Protein AF-A0AA39ZY35-F1 (afdb_monomer_lite)

Radius of gyration: 12.06 Å; chains: 1; bounding box: 30×21×29 Å

Foldseek 3Di:
DQVQLCVPVRNQWGWDQPDFQALQRIFIAGPPDGDTHGRQVQVVLCVPPNPQWGKDQCHRGNPRIDIDHD

Organism: NCBI:txid260670

Sequence (70 aa):
MNQQCAWQYGAIYWAENIIPWDAYSWKCTTYPIAIYFSVDVGAYCRRRYGSNAYADPQGGGAYDWGCYFP

Secondary structure (DSSP, 8-state):
-HHHHHHHH-TT-EEEESSTT-TT-EEEE-SSS---EE--HHHHHHHHH-TT-EEEE-SSSTT-EEEE--

Structure (mmCIF, N/CA/C/O backbone):
data_AF-A0AA39ZY35-F1
#
_entry.id   AF-A0AA39ZY35-F1
#
loop_
_atom_site.group_PDB
_atom_site.id
_atom_site.type_symbol
_atom_site.label_atom_id
_atom_site.label_alt_id
_atom_site.label_comp_id
_atom_site.label_asym_id
_atom_site.label_entity_id
_atom_site.label_seq_id
_atom_site.pdbx_PDB_ins_code
_atom_site.Cartn_x
_atom_site.Cartn_y
_atom_site.Cartn_z
_atom_site.occupancy
_atom_site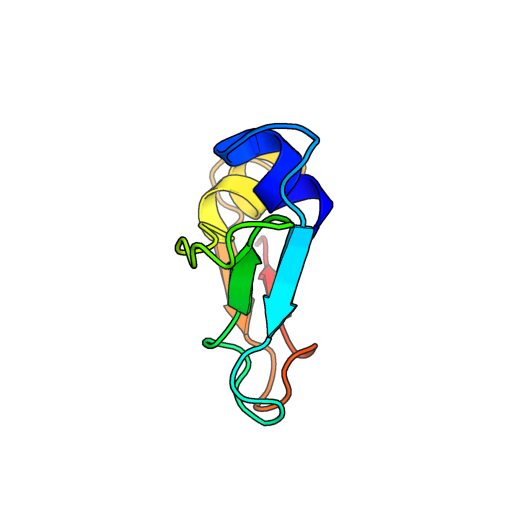.B_iso_or_equiv
_atom_site.auth_seq_id
_atom_site.auth_comp_id
_atom_site.auth_asym_id
_atom_site.auth_atom_id
_atom_site.pdbx_PDB_model_num
ATOM 1 N N . MET A 1 1 ? -3.397 2.483 -0.428 1.00 76.81 1 MET A N 1
ATOM 2 C CA . MET A 1 1 ? -2.134 1.725 -0.569 1.00 76.81 1 MET A CA 1
ATOM 3 C C . MET A 1 1 ? -0.929 2.594 -0.915 1.00 76.81 1 MET A C 1
ATOM 5 O O . MET A 1 1 ? -0.004 2.588 -0.118 1.00 76.81 1 MET A O 1
ATOM 9 N N . ASN A 1 2 ? -0.943 3.416 -1.975 1.00 81.31 2 ASN A N 1
ATOM 10 C CA . ASN A 1 2 ? 0.176 4.340 -2.282 1.00 81.31 2 ASN A CA 1
ATOM 11 C C . ASN A 1 2 ? 0.607 5.192 -1.086 1.00 81.31 2 ASN A C 1
ATOM 13 O O . ASN A 1 2 ? 1.786 5.271 -0.768 1.00 81.31 2 ASN A O 1
ATOM 17 N N . GLN A 1 3 ? -0.368 5.754 -0.367 1.00 80.88 3 GLN A N 1
ATOM 18 C CA . GLN A 1 3 ? -0.101 6.502 0.856 1.00 80.88 3 GLN A CA 1
ATOM 19 C C . GLN A 1 3 ? 0.674 5.660 1.885 1.00 80.88 3 GLN A C 1
ATOM 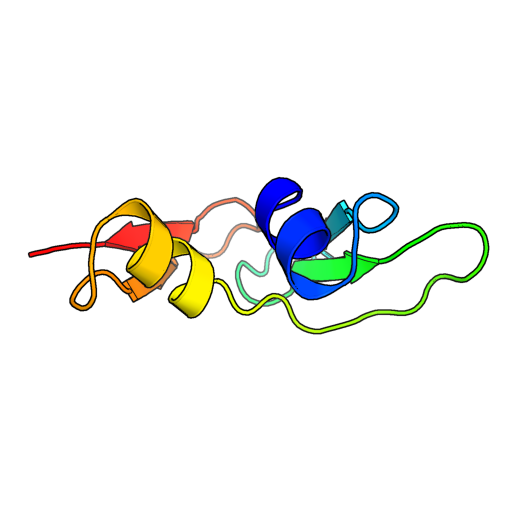21 O O . GLN A 1 3 ? 1.607 6.167 2.487 1.00 80.88 3 GLN A O 1
ATOM 26 N N . GLN A 1 4 ? 0.343 4.377 2.059 1.00 81.81 4 GLN A N 1
ATOM 27 C CA . GLN A 1 4 ? 1.043 3.504 3.003 1.00 81.81 4 GLN A CA 1
ATOM 28 C C . GLN A 1 4 ? 2.486 3.224 2.581 1.00 81.81 4 GLN A C 1
ATOM 30 O O . GLN A 1 4 ? 3.374 3.280 3.424 1.00 81.81 4 GLN A O 1
ATOM 35 N N . CYS A 1 5 ? 2.733 2.993 1.291 1.00 87.44 5 CYS A N 1
ATOM 36 C CA . CYS A 1 5 ? 4.092 2.848 0.772 1.00 87.44 5 CYS A CA 1
ATOM 37 C C . CYS A 1 5 ? 4.925 4.110 0.997 1.00 87.44 5 CYS A C 1
ATOM 39 O O . CYS A 1 5 ? 6.050 4.021 1.487 1.00 87.44 5 CYS A O 1
ATOM 41 N N . ALA A 1 6 ? 4.326 5.279 0.760 1.00 88.19 6 ALA A N 1
ATOM 42 C CA . ALA A 1 6 ? 4.957 6.557 1.046 1.00 88.19 6 ALA A CA 1
ATOM 43 C C . ALA A 1 6 ? 5.306 6.728 2.535 1.00 88.19 6 ALA A C 1
ATOM 45 O O . ALA A 1 6 ? 6.360 7.267 2.866 1.00 88.19 6 ALA A O 1
ATOM 46 N N . TRP A 1 7 ? 4.453 6.239 3.440 1.00 85.38 7 TRP A N 1
ATOM 47 C CA . TRP A 1 7 ? 4.710 6.261 4.883 1.00 85.38 7 TRP A CA 1
ATOM 48 C C . TRP A 1 7 ? 5.771 5.257 5.337 1.00 85.38 7 TRP A C 1
ATOM 50 O O . TRP A 1 7 ? 6.519 5.563 6.261 1.00 85.38 7 TRP A O 1
ATOM 60 N N . GLN A 1 8 ? 5.801 4.060 4.750 1.00 84.94 8 GLN A N 1
ATOM 61 C CA . GLN A 1 8 ? 6.684 2.968 5.174 1.00 84.94 8 GLN A CA 1
ATOM 62 C C . GLN A 1 8 ? 8.102 3.116 4.637 1.00 84.94 8 GLN A C 1
ATOM 64 O O . GLN A 1 8 ? 9.063 2.915 5.375 1.00 84.94 8 GLN A O 1
ATOM 69 N N . TYR A 1 9 ? 8.221 3.462 3.359 1.00 87.94 9 TYR A N 1
ATOM 70 C CA . TYR A 1 9 ? 9.489 3.434 2.635 1.00 87.94 9 TYR A CA 1
ATOM 71 C C . TYR A 1 9 ? 9.909 4.820 2.123 1.00 87.94 9 TYR A C 1
ATOM 73 O O . TYR A 1 9 ? 11.063 5.014 1.747 1.00 87.94 9 TYR A O 1
ATOM 81 N N . GLY A 1 10 ? 9.006 5.807 2.157 1.00 88.56 10 GLY A N 1
ATOM 82 C CA . GLY A 1 10 ? 9.263 7.192 1.755 1.00 88.56 10 GLY A CA 1
ATOM 83 C C . GLY A 1 10 ? 8.487 7.609 0.507 1.00 88.56 10 GLY A C 1
ATOM 84 O O . GLY A 1 10 ? 8.010 6.777 -0.255 1.00 88.56 10 GLY A O 1
ATOM 85 N N . ALA A 1 11 ? 8.378 8.920 0.273 1.00 87.75 11 ALA A N 1
ATOM 86 C CA . ALA A 1 11 ? 7.466 9.513 -0.716 1.00 87.75 11 ALA A CA 1
ATOM 87 C C . ALA A 1 11 ? 7.651 9.047 -2.173 1.00 87.75 11 ALA A C 1
ATOM 89 O O . ALA A 1 11 ? 6.734 9.199 -2.975 1.00 87.75 11 ALA A O 1
ATOM 90 N N . ILE A 1 12 ? 8.814 8.487 -2.516 1.00 89.62 12 ILE A N 1
ATOM 91 C CA . ILE A 1 12 ? 9.089 7.945 -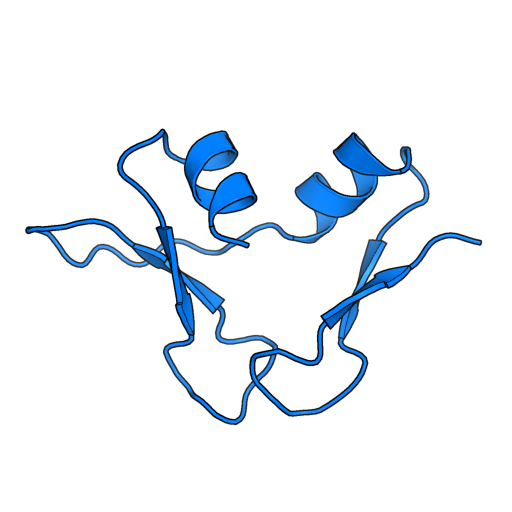3.854 1.00 89.62 12 ILE A CA 1
ATOM 92 C C . ILE A 1 12 ? 8.452 6.572 -4.089 1.00 89.62 12 ILE A C 1
ATOM 94 O O . ILE A 1 12 ? 8.405 6.117 -5.226 1.00 89.62 12 ILE A O 1
ATOM 98 N N . TYR A 1 13 ? 7.986 5.905 -3.031 1.00 90.94 13 TYR A N 1
ATOM 99 C CA . TYR A 1 13 ? 7.377 4.588 -3.125 1.00 90.94 13 TYR A CA 1
ATOM 100 C C . TYR A 1 13 ? 5.871 4.690 -3.356 1.00 90.94 13 TYR A C 1
ATOM 102 O O . TYR A 1 13 ? 5.155 5.375 -2.621 1.00 90.94 13 TYR A O 1
ATOM 110 N N . TRP A 1 14 ? 5.368 3.933 -4.326 1.00 88.88 14 TRP A N 1
ATOM 111 C CA . TRP A 1 14 ? 3.936 3.723 -4.549 1.00 88.88 14 TRP A CA 1
ATOM 112 C C . TRP A 1 14 ? 3.600 2.240 -4.449 1.00 88.88 14 TRP A C 1
ATOM 114 O O . TRP A 1 14 ? 4.483 1.390 -4.384 1.00 88.88 14 TRP A O 1
ATOM 124 N N . ALA A 1 15 ? 2.311 1.930 -4.388 1.00 86.62 15 ALA A N 1
ATOM 125 C CA . ALA A 1 15 ? 1.841 0.563 -4.346 1.00 86.62 15 ALA A CA 1
ATOM 126 C C . ALA A 1 15 ? 1.513 0.074 -5.756 1.00 86.62 15 ALA A C 1
ATOM 128 O O . ALA A 1 15 ? 0.830 0.756 -6.521 1.00 86.62 15 ALA A O 1
ATOM 129 N N . GLU A 1 16 ? 1.959 -1.130 -6.064 1.00 87.25 16 GLU A N 1
ATOM 130 C CA . GLU A 1 16 ? 1.663 -1.853 -7.289 1.00 87.25 16 GLU A CA 1
ATOM 131 C C . GLU A 1 16 ? 1.119 -3.227 -6.914 1.00 87.25 16 GLU A C 1
ATOM 133 O O . GLU A 1 16 ? 1.603 -3.873 -5.982 1.00 87.25 16 GLU A O 1
ATOM 138 N N . ASN A 1 17 ? 0.085 -3.666 -7.621 1.00 84.69 17 ASN A N 1
ATOM 139 C CA . ASN A 1 17 ? -0.419 -5.016 -7.485 1.00 84.69 17 ASN A CA 1
ATOM 140 C C . ASN A 1 17 ? 0.242 -5.884 -8.561 1.00 84.69 17 ASN A C 1
ATOM 142 O O . ASN A 1 17 ? 0.009 -5.680 -9.750 1.00 84.69 17 ASN A O 1
ATOM 146 N N . ILE A 1 18 ? 1.098 -6.817 -8.140 1.00 85.56 18 ILE A N 1
ATOM 147 C CA . ILE A 1 18 ? 1.896 -7.638 -9.066 1.00 85.56 18 ILE A CA 1
ATOM 148 C C . ILE A 1 18 ? 1.117 -8.837 -9.634 1.00 85.56 18 ILE A C 1
ATOM 150 O O . ILE A 1 18 ? 1.567 -9.450 -10.599 1.00 85.56 18 ILE A O 1
ATOM 154 N N . ILE A 1 19 ? -0.047 -9.170 -9.064 1.00 84.25 19 ILE A N 1
ATOM 155 C CA . ILE A 1 19 ? -0.942 -10.236 -9.541 1.00 84.25 19 ILE A CA 1
ATOM 156 C C . ILE A 1 19 ? -2.377 -9.683 -9.547 1.00 84.25 19 ILE A C 1
ATOM 158 O O . ILE A 1 19 ? -3.024 -9.704 -8.502 1.00 84.25 19 ILE A O 1
ATOM 162 N N . PRO A 1 20 ? -2.902 -9.221 -10.703 1.00 75.81 20 PRO A N 1
ATOM 163 C CA . PRO A 1 20 ? -4.121 -8.398 -10.793 1.00 75.81 20 PRO A CA 1
ATOM 164 C C . PRO A 1 20 ? -5.389 -8.977 -10.140 1.00 75.81 20 PRO A C 1
ATOM 166 O O . PRO A 1 20 ? -6.319 -8.242 -9.808 1.00 75.81 20 PRO A O 1
ATOM 169 N N . TRP A 1 21 ? -5.442 -10.298 -9.984 1.00 76.69 21 TRP A N 1
ATOM 170 C CA . TRP A 1 21 ? -6.549 -11.064 -9.403 1.00 76.69 21 TRP A CA 1
ATOM 171 C C . TRP A 1 21 ? -6.254 -11.560 -7.982 1.00 76.69 21 TRP A C 1
ATOM 173 O O . TRP A 1 21 ? -6.866 -12.527 -7.540 1.00 76.69 21 TRP A O 1
ATOM 183 N N . ASP A 1 22 ? -5.279 -10.961 -7.300 1.00 74.25 22 ASP A N 1
ATOM 184 C CA . ASP A 1 22 ? -4.925 -11.299 -5.929 1.00 74.25 22 ASP A CA 1
ATOM 185 C C . ASP A 1 22 ? -4.810 -10.034 -5.068 1.00 74.25 22 ASP A C 1
ATOM 187 O O . ASP A 1 22 ? -3.883 -9.222 -5.201 1.00 74.25 22 ASP A O 1
ATOM 191 N N . ALA A 1 23 ? -5.751 -9.889 -4.136 1.00 72.06 23 ALA A N 1
ATOM 192 C CA . ALA A 1 23 ? -5.769 -8.838 -3.123 1.00 72.06 23 ALA A CA 1
ATOM 193 C C . ALA A 1 23 ? -4.518 -8.840 -2.218 1.00 72.06 23 ALA A C 1
ATOM 195 O O . ALA A 1 23 ? -4.177 -7.805 -1.643 1.00 72.06 23 ALA A O 1
ATOM 196 N N . TYR A 1 24 ? -3.800 -9.962 -2.095 1.00 73.88 24 TYR A N 1
ATOM 197 C CA . TYR A 1 24 ? -2.606 -10.088 -1.247 1.00 73.88 24 TYR A CA 1
ATOM 198 C C . TYR A 1 24 ? -1.300 -9.730 -1.966 1.00 73.88 24 TYR A C 1
ATOM 200 O O . TYR A 1 24 ? -0.253 -9.568 -1.331 1.00 73.88 24 TYR A O 1
ATOM 208 N N . SER A 1 25 ? -1.355 -9.546 -3.283 1.00 81.25 25 SER A N 1
ATOM 209 C CA . SER A 1 25 ? -0.190 -9.289 -4.130 1.00 81.25 25 SER A CA 1
ATOM 210 C C . SER A 1 25 ? 0.170 -7.812 -4.265 1.00 81.25 25 SER A C 1
ATOM 212 O O . SER A 1 25 ? 0.888 -7.416 -5.181 1.00 81.25 25 SER A O 1
ATOM 214 N N . TRP A 1 26 ? -0.275 -6.961 -3.342 1.00 82.62 26 TRP A N 1
ATOM 215 C CA . TRP A 1 26 ? 0.224 -5.591 -3.288 1.00 82.62 26 TRP A CA 1
ATOM 216 C C . TRP A 1 26 ? 1.639 -5.522 -2.743 1.00 82.62 26 TRP A C 1
ATOM 218 O O . TRP A 1 26 ? 1.963 -6.080 -1.690 1.00 82.62 26 TRP A O 1
ATOM 228 N N . LYS A 1 27 ? 2.472 -4.763 -3.447 1.00 87.56 27 LYS A N 1
ATOM 229 C CA . LYS A 1 27 ? 3.852 -4.460 -3.085 1.00 87.56 27 LYS A CA 1
ATOM 230 C C . LYS A 1 27 ? 4.095 -2.961 -3.182 1.00 87.56 27 LYS A C 1
ATOM 232 O O . LYS A 1 27 ? 3.487 -2.281 -4.001 1.00 87.56 27 LYS A O 1
ATOM 237 N N . CYS A 1 28 ? 4.985 -2.441 -2.348 1.00 89.88 28 CYS A N 1
ATOM 238 C CA . CYS A 1 28 ? 5.551 -1.115 -2.540 1.00 89.88 28 CYS A CA 1
ATOM 239 C C . CYS A 1 28 ? 6.711 -1.207 -3.523 1.00 89.88 28 CYS A C 1
ATOM 241 O O . CYS A 1 28 ? 7.548 -2.093 -3.386 1.00 89.88 28 CYS A O 1
ATOM 243 N N . THR A 1 29 ? 6.773 -0.294 -4.481 1.00 91.50 29 THR A N 1
ATOM 244 C CA . THR A 1 29 ? 7.832 -0.233 -5.489 1.00 91.50 29 THR A CA 1
ATOM 245 C C . THR A 1 29 ? 8.250 1.210 -5.755 1.00 91.50 29 THR A C 1
ATOM 247 O O . THR A 1 29 ? 7.586 2.145 -5.301 1.00 91.50 29 THR A O 1
ATOM 250 N N . THR A 1 30 ? 9.373 1.388 -6.449 1.00 89.88 30 THR A N 1
ATOM 251 C CA . THR A 1 30 ? 9.932 2.686 -6.842 1.00 89.88 30 THR A CA 1
ATOM 252 C C . THR A 1 30 ? 10.525 2.619 -8.259 1.00 89.88 30 THR A C 1
ATOM 254 O O . THR A 1 30 ? 10.655 1.544 -8.840 1.00 89.88 30 THR A O 1
ATOM 257 N N . TYR A 1 31 ? 10.869 3.765 -8.848 1.00 82.88 31 TYR A N 1
ATOM 258 C CA . TYR A 1 31 ? 11.519 3.882 -10.162 1.00 82.88 31 TYR A CA 1
ATOM 259 C C . TYR A 1 31 ? 12.839 4.642 -9.992 1.00 82.88 31 TYR A C 1
ATOM 261 O O . TYR A 1 31 ? 12.905 5.548 -9.158 1.00 82.88 31 TYR A O 1
ATOM 269 N N . PRO A 1 32 ? 13.897 4.334 -10.770 1.00 77.50 32 PRO A N 1
ATOM 270 C CA . PRO A 1 32 ? 13.995 3.314 -11.829 1.00 77.50 32 PRO A CA 1
ATOM 271 C C . PRO A 1 32 ? 14.256 1.890 -11.339 1.00 77.50 32 PRO A C 1
ATOM 273 O O . PRO A 1 32 ? 14.257 0.955 -12.134 1.00 77.50 32 PRO A O 1
ATOM 276 N N . ILE A 1 33 ? 14.488 1.711 -10.042 1.00 75.19 33 ILE A N 1
ATOM 277 C CA . ILE A 1 33 ? 14.810 0.407 -9.476 1.00 75.19 33 ILE A CA 1
ATOM 278 C C . ILE A 1 33 ? 13.503 -0.210 -8.980 1.00 75.19 33 ILE A C 1
ATOM 280 O O . ILE A 1 33 ? 13.023 0.169 -7.915 1.00 75.19 33 ILE A O 1
ATOM 284 N N . ALA A 1 34 ? 12.933 -1.140 -9.751 1.00 74.38 34 ALA A N 1
ATOM 285 C CA . ALA A 1 34 ? 11.747 -1.901 -9.357 1.00 74.38 34 ALA A CA 1
ATOM 286 C C . ALA A 1 34 ? 12.087 -2.847 -8.189 1.00 74.38 34 ALA A C 1
ATOM 288 O O . ALA A 1 34 ? 12.329 -4.041 -8.371 1.00 74.38 34 ALA A O 1
ATOM 289 N N . ILE A 1 35 ? 12.177 -2.288 -6.981 1.00 85.19 35 ILE A N 1
ATOM 290 C CA . ILE A 1 35 ? 12.373 -3.033 -5.738 1.00 85.19 35 ILE A CA 1
ATOM 291 C C . ILE A 1 35 ? 11.009 -3.234 -5.097 1.00 85.19 35 ILE A C 1
ATOM 293 O O . ILE A 1 35 ? 10.375 -2.267 -4.684 1.00 85.19 35 ILE A O 1
ATOM 297 N N . TYR A 1 36 ? 10.587 -4.488 -4.971 1.00 87.69 36 TYR A N 1
ATOM 298 C CA . TYR A 1 36 ? 9.310 -4.832 -4.362 1.00 87.69 36 TYR A CA 1
ATOM 299 C C . TYR A 1 36 ? 9.453 -5.068 -2.859 1.00 87.69 36 TYR A C 1
ATOM 301 O O . TYR A 1 36 ? 10.122 -6.002 -2.417 1.00 87.69 36 TYR A O 1
ATOM 309 N N . PHE A 1 37 ? 8.755 -4.257 -2.073 1.00 86.00 37 PHE A N 1
ATOM 310 C CA . PHE A 1 37 ? 8.605 -4.420 -0.633 1.00 86.00 37 PHE A CA 1
ATOM 311 C C . PHE A 1 37 ? 7.174 -4.822 -0.273 1.00 86.00 37 PHE A C 1
ATOM 313 O O . PHE A 1 37 ? 6.225 -4.528 -0.997 1.00 86.00 37 PHE A O 1
ATOM 320 N N . SER A 1 38 ? 6.988 -5.506 0.852 1.00 83.25 38 SER A N 1
ATOM 321 C CA . SER A 1 38 ? 5.647 -5.843 1.339 1.00 83.25 38 SER A CA 1
ATOM 322 C C . SER A 1 38 ? 4.919 -4.595 1.838 1.00 83.25 38 SER A C 1
ATOM 324 O O . SER A 1 38 ? 5.497 -3.795 2.565 1.00 83.25 38 SER A O 1
ATOM 326 N N . VAL A 1 39 ? 3.637 -4.447 1.498 1.00 82.81 39 VAL A N 1
ATOM 327 C CA . VAL A 1 39 ? 2.791 -3.406 2.097 1.00 82.81 39 VAL A CA 1
ATOM 328 C C . VAL A 1 39 ? 2.251 -3.924 3.429 1.00 82.81 39 VAL A C 1
ATOM 330 O O . VAL A 1 39 ? 1.437 -4.845 3.438 1.00 82.81 39 VAL A O 1
ATOM 333 N N . ASP A 1 40 ? 2.640 -3.334 4.562 1.00 82.62 40 ASP A N 1
ATOM 334 C CA . ASP A 1 40 ? 1.929 -3.608 5.828 1.00 82.62 40 ASP A CA 1
ATOM 335 C C . ASP A 1 40 ? 0.662 -2.741 5.914 1.00 82.62 40 ASP A C 1
ATOM 337 O O . ASP A 1 40 ? 0.661 -1.596 6.378 1.00 82.62 40 ASP A O 1
ATOM 341 N N . VAL A 1 41 ? -0.427 -3.309 5.402 1.00 77.06 41 VAL A N 1
ATOM 342 C CA . VAL A 1 41 ? -1.763 -2.707 5.355 1.00 77.06 41 VAL A CA 1
ATOM 343 C C . VAL A 1 41 ? -2.425 -2.687 6.742 1.00 77.06 41 VAL A C 1
ATOM 345 O O . VAL A 1 41 ? -3.219 -1.798 7.042 1.00 77.06 41 VAL A O 1
ATOM 348 N N . GLY A 1 42 ? -2.053 -3.604 7.639 1.00 79.25 42 GLY A N 1
ATOM 349 C CA . GLY A 1 42 ? -2.556 -3.628 9.013 1.00 79.25 42 GLY A CA 1
ATOM 350 C C . GLY A 1 42 ? -2.042 -2.444 9.833 1.00 79.25 42 GLY A C 1
ATOM 351 O O . GLY A 1 42 ? -2.785 -1.854 10.615 1.00 79.25 42 GLY A O 1
ATOM 352 N N . ALA A 1 43 ? -0.788 -2.030 9.64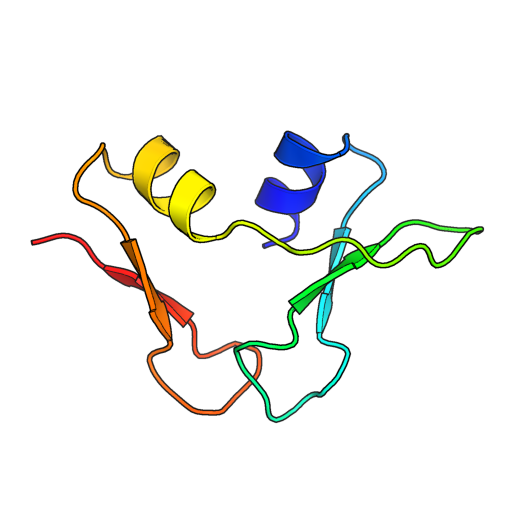0 1.00 79.25 43 ALA A N 1
ATOM 353 C CA . ALA A 1 43 ? -0.269 -0.787 10.213 1.00 79.25 43 ALA A CA 1
ATOM 354 C C . ALA A 1 43 ? -1.013 0.452 9.693 1.00 79.25 43 ALA A C 1
ATOM 356 O O . ALA A 1 43 ? -1.247 1.377 10.469 1.00 79.25 43 ALA A O 1
ATOM 357 N N . TYR A 1 44 ? -1.421 0.470 8.417 1.00 79.75 44 TYR A N 1
ATOM 358 C CA . TYR A 1 44 ? -2.246 1.558 7.878 1.00 79.75 44 TYR A CA 1
ATOM 359 C C . TYR A 1 44 ? -3.576 1.657 8.625 1.00 79.75 44 TYR A C 1
ATOM 361 O O . TYR A 1 44 ? -3.925 2.726 9.130 1.00 79.75 44 TYR A O 1
ATOM 369 N N . CYS A 1 45 ? -4.290 0.535 8.732 1.00 84.00 45 CYS A N 1
ATOM 370 C CA . CYS A 1 45 ? -5.597 0.492 9.377 1.00 84.00 45 CYS A CA 1
ATOM 371 C C . CYS A 1 45 ? -5.510 0.882 10.851 1.00 84.00 45 CYS A C 1
ATOM 373 O O . CYS A 1 45 ? -6.220 1.798 11.270 1.00 84.00 45 CYS A O 1
ATOM 375 N N . ARG A 1 46 ? -4.554 0.311 11.595 1.00 86.06 46 ARG A N 1
ATOM 376 C CA . ARG A 1 46 ? -4.320 0.659 13.005 1.00 86.06 46 ARG A CA 1
ATOM 377 C C . ARG A 1 46 ? -4.022 2.138 13.209 1.00 86.06 46 ARG A C 1
ATOM 379 O O . ARG A 1 46 ? -4.505 2.753 14.154 1.00 86.06 46 ARG A O 1
ATOM 386 N N . ARG A 1 47 ? -3.228 2.731 12.317 1.00 81.25 47 ARG A N 1
ATOM 387 C CA . ARG A 1 47 ? -2.844 4.142 12.419 1.00 81.25 47 ARG A CA 1
ATOM 388 C C . ARG A 1 47 ? -3.983 5.089 12.055 1.00 81.25 47 ARG A C 1
ATOM 390 O O . ARG A 1 47 ? -4.067 6.167 12.634 1.00 81.25 47 ARG A O 1
ATOM 397 N N . ARG A 1 48 ? -4.828 4.720 11.089 1.00 82.06 48 ARG A N 1
ATOM 398 C CA . ARG A 1 48 ? -5.906 5.588 10.597 1.00 82.06 48 ARG A CA 1
ATOM 399 C C . ARG A 1 48 ? -7.188 5.492 11.419 1.00 82.06 48 ARG A C 1
ATOM 401 O O . ARG A 1 48 ? -7.847 6.509 11.593 1.00 82.06 48 ARG A O 1
ATOM 408 N N . TYR A 1 49 ? -7.523 4.301 11.908 1.00 82.44 49 TYR A N 1
ATOM 409 C CA . TYR A 1 49 ? -8.799 4.018 12.573 1.00 82.44 49 T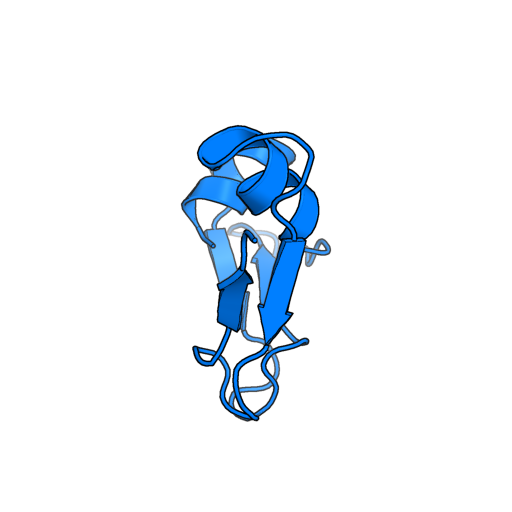YR A CA 1
ATOM 410 C C . TYR A 1 49 ? -8.641 3.558 14.037 1.00 82.44 49 TYR A C 1
ATOM 412 O O . TYR A 1 49 ? -9.638 3.377 14.726 1.00 82.44 49 TYR A O 1
ATOM 420 N N . GLY A 1 50 ? -7.408 3.422 14.542 1.00 83.81 50 GLY A N 1
ATOM 421 C CA . GLY A 1 50 ? -7.102 3.025 15.924 1.00 83.81 50 GLY A CA 1
ATOM 422 C C . GLY A 1 50 ? -6.647 1.567 16.053 1.00 83.81 50 GLY A C 1
ATOM 423 O O . GLY A 1 50 ? -6.824 0.770 15.138 1.00 83.81 50 GLY A O 1
ATOM 424 N N . SER A 1 51 ? -6.053 1.200 17.196 1.00 79.62 51 SER A N 1
ATOM 425 C CA . SER A 1 51 ? -5.328 -0.075 17.389 1.00 79.62 51 SER A CA 1
ATOM 426 C C . SER A 1 51 ? -6.111 -1.359 17.078 1.00 79.62 51 SER A C 1
ATOM 428 O O . SER A 1 51 ? -5.480 -2.379 16.817 1.00 79.62 51 SER A O 1
ATOM 430 N N . ASN A 1 52 ? -7.447 -1.317 17.084 1.00 82.75 52 ASN A N 1
ATOM 431 C CA . ASN A 1 52 ? -8.308 -2.4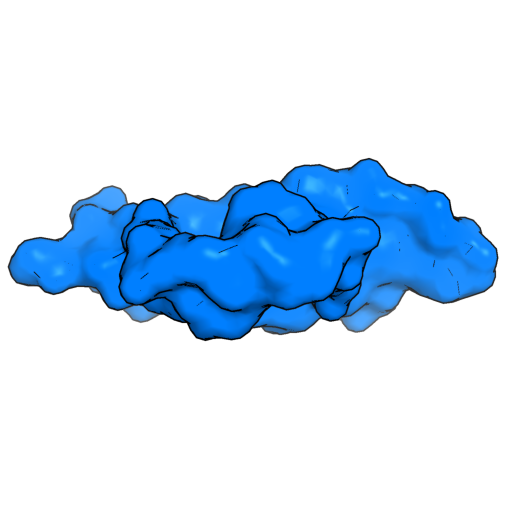71 16.791 1.00 82.75 52 ASN A CA 1
ATOM 432 C C . ASN A 1 52 ? -8.641 -2.634 15.302 1.00 82.75 52 ASN A C 1
ATOM 434 O O . ASN A 1 52 ? -9.237 -3.638 14.920 1.00 82.75 52 ASN A O 1
ATOM 438 N N . ALA A 1 53 ? -8.285 -1.661 14.464 1.00 84.69 53 ALA A N 1
ATOM 439 C CA . ALA A 1 53 ? -8.545 -1.735 13.039 1.00 84.69 53 ALA A CA 1
ATOM 440 C C . ALA A 1 53 ? -7.525 -2.645 12.352 1.00 84.69 53 ALA A C 1
ATOM 442 O O . ALA A 1 53 ? -6.315 -2.462 12.498 1.00 84.69 53 ALA A O 1
ATOM 443 N N . TYR A 1 54 ? -8.006 -3.593 11.558 1.00 80.75 54 TYR A N 1
ATOM 444 C CA . TYR A 1 54 ? -7.173 -4.517 10.797 1.00 80.75 54 TYR A CA 1
ATOM 445 C C . TYR A 1 54 ? -7.496 -4.434 9.309 1.00 80.75 54 TYR A C 1
ATOM 447 O O . TYR A 1 54 ? -8.539 -3.926 8.901 1.00 80.75 54 TYR A O 1
ATOM 455 N N . ALA A 1 55 ? -6.545 -4.874 8.490 1.00 78.25 55 ALA A N 1
ATOM 456 C CA . ALA A 1 55 ? -6.767 -4.980 7.060 1.00 78.25 55 ALA A CA 1
ATOM 457 C C . ALA A 1 55 ? -7.607 -6.228 6.789 1.00 78.25 55 ALA A C 1
ATOM 459 O O . ALA A 1 55 ? -7.207 -7.327 7.173 1.00 78.25 55 ALA A O 1
ATOM 460 N N . ASP A 1 56 ? -8.748 -6.037 6.142 1.00 75.62 56 ASP A N 1
ATOM 461 C CA . ASP A 1 56 ? -9.662 -7.099 5.749 1.00 75.62 56 ASP A CA 1
ATOM 462 C C . ASP A 1 56 ? -9.739 -7.143 4.215 1.00 75.62 56 ASP A C 1
ATOM 464 O O . ASP A 1 56 ? -10.118 -6.145 3.591 1.00 75.62 56 ASP A O 1
ATOM 468 N N . PRO A 1 57 ? -9.312 -8.245 3.583 1.00 69.31 57 PRO A N 1
ATOM 469 C CA . PRO A 1 57 ? -9.540 -8.475 2.167 1.00 69.31 57 PRO A CA 1
ATOM 470 C C . PRO A 1 57 ? -11.007 -8.883 1.952 1.00 69.31 57 PRO A C 1
ATOM 472 O O . PRO A 1 57 ? -11.405 -9.999 2.273 1.00 69.31 57 PRO A O 1
ATOM 475 N N . GLN A 1 58 ? -11.804 -7.984 1.372 1.00 65.94 58 GLN A N 1
ATOM 476 C CA . GLN A 1 58 ? -13.237 -8.165 1.111 1.00 65.94 58 GLN A CA 1
ATOM 477 C C . GLN A 1 58 ? -13.541 -8.947 -0.181 1.00 65.94 58 GLN A C 1
ATOM 479 O O . GLN A 1 58 ? -14.687 -8.981 -0.630 1.00 65.94 58 GLN A O 1
ATOM 484 N N . GLY A 1 59 ? -12.539 -9.574 -0.799 1.00 62.78 59 GLY A N 1
ATOM 485 C CA . GLY A 1 59 ? -12.697 -10.287 -2.063 1.00 62.78 59 GLY A CA 1
ATOM 486 C C . GLY A 1 59 ? -11.380 -10.795 -2.643 1.00 62.78 59 GLY A C 1
ATOM 487 O O . GLY A 1 59 ? -10.356 -10.848 -1.963 1.00 62.78 59 GLY A O 1
ATOM 488 N N . GLY A 1 60 ? -11.432 -11.222 -3.906 1.00 60.53 60 GLY A N 1
ATOM 489 C CA . GLY A 1 60 ? -10.284 -11.796 -4.613 1.00 60.53 60 GLY A CA 1
ATOM 490 C C . GLY A 1 60 ? -9.515 -10.786 -5.462 1.00 60.53 60 GLY A C 1
ATOM 491 O O . GLY A 1 60 ? -8.352 -11.009 -5.768 1.00 60.53 60 GLY A O 1
ATOM 492 N N . GLY A 1 61 ? -10.131 -9.672 -5.851 1.00 63.31 61 GLY A N 1
ATOM 493 C CA . GLY A 1 61 ? -9.516 -8.681 -6.723 1.00 63.31 61 GLY A CA 1
ATOM 494 C C . GLY A 1 61 ? -8.464 -7.837 -6.014 1.00 63.31 61 GLY A C 1
ATOM 495 O O . GLY A 1 61 ? -8.537 -7.599 -4.811 1.00 63.31 61 GLY A O 1
ATOM 496 N N . ALA A 1 62 ? -7.515 -7.295 -6.781 1.00 58.81 62 ALA A N 1
ATOM 497 C CA . ALA A 1 62 ? -6.502 -6.377 -6.264 1.00 58.81 62 ALA A CA 1
ATOM 498 C C . ALA A 1 62 ? -7.105 -5.261 -5.386 1.00 58.81 62 ALA A C 1
ATOM 500 O O . ALA A 1 62 ? -6.543 -4.893 -4.367 1.00 58.81 62 ALA A O 1
ATOM 501 N N . TYR A 1 63 ? -8.271 -4.722 -5.717 1.00 67.00 63 TYR A N 1
ATOM 502 C CA . TYR A 1 63 ? -8.853 -3.607 -4.963 1.00 67.00 63 TYR A CA 1
ATOM 503 C C . TYR A 1 63 ? -9.816 -4.037 -3.851 1.00 67.00 63 TYR A C 1
ATOM 505 O O . TYR A 1 63 ? -10.341 -3.173 -3.152 1.00 67.00 63 TYR A O 1
ATOM 513 N N . ASP A 1 64 ? -10.003 -5.341 -3.647 1.00 71.50 64 ASP A N 1
ATOM 514 C CA . ASP A 1 64 ? -10.953 -5.889 -2.682 1.00 71.50 64 ASP A CA 1
ATOM 515 C C . ASP A 1 64 ? -10.319 -5.999 -1.291 1.00 71.50 64 ASP A C 1
ATOM 517 O O . ASP A 1 64 ? -10.233 -7.071 -0.699 1.00 71.50 64 ASP A O 1
ATOM 521 N N . TRP A 1 65 ? -9.836 -4.883 -0.752 1.00 73.19 65 TRP A N 1
ATOM 522 C CA . TRP A 1 65 ? -9.384 -4.803 0.635 1.00 73.19 65 TRP A CA 1
ATOM 523 C C . TRP A 1 65 ? -9.806 -3.478 1.264 1.00 73.19 65 TRP A C 1
ATOM 525 O O . TRP A 1 65 ? -9.865 -2.433 0.613 1.00 73.19 65 TRP A O 1
ATOM 535 N N . GLY A 1 66 ? -10.073 -3.516 2.562 1.00 77.19 66 GLY A N 1
ATOM 536 C CA . GLY A 1 66 ? -10.456 -2.363 3.360 1.00 77.19 66 GLY A CA 1
ATOM 537 C C . GLY A 1 66 ? -9.851 -2.418 4.755 1.00 77.19 66 GLY A C 1
ATOM 538 O O . GLY A 1 66 ? -9.183 -3.376 5.139 1.00 77.19 66 GLY A O 1
ATOM 539 N N . CYS A 1 67 ? -10.077 -1.357 5.525 1.00 82.19 67 CYS A N 1
ATOM 540 C CA . CYS A 1 67 ? -9.842 -1.397 6.960 1.00 82.19 67 CYS A CA 1
ATOM 541 C C . CYS A 1 67 ? -11.144 -1.770 7.650 1.00 82.19 67 CYS A C 1
ATOM 543 O O . CYS A 1 67 ? -12.106 -1.005 7.582 1.00 82.19 67 CYS A O 1
ATOM 545 N N . TYR A 1 68 ? -11.161 -2.920 8.312 1.00 81.81 68 TYR A N 1
ATOM 546 C CA . TYR A 1 68 ? -12.262 -3.314 9.172 1.00 81.81 68 TYR A CA 1
ATOM 547 C C . TYR A 1 68 ? -11.976 -2.867 10.603 1.00 81.81 68 TYR A C 1
ATOM 549 O O . TYR A 1 68 ? -10.850 -2.981 11.095 1.00 81.81 68 TYR A O 1
ATOM 557 N N . PHE A 1 69 ? -13.001 -2.348 11.266 1.00 75.88 69 PHE A N 1
ATOM 558 C CA . PHE A 1 69 ? -12.974 -1.959 12.667 1.00 75.88 69 PHE A CA 1
ATOM 559 C C . PHE A 1 69 ? -14.320 -2.353 13.301 1.00 75.88 69 PHE A C 1
ATOM 561 O O . PHE A 1 69 ? -15.353 -2.135 12.665 1.00 75.88 69 PHE A O 1
ATOM 568 N N . PRO A 1 70 ? -14.315 -2.981 14.490 1.00 64.88 70 PRO A N 1
ATOM 569 C CA . PRO A 1 70 ? -15.533 -3.292 15.234 1.00 64.88 70 PRO A CA 1
ATOM 570 C C . PRO A 1 70 ? -16.173 -2.051 15.870 1.00 64.88 70 PRO A C 1
ATOM 572 O O . PRO A 1 70 ? -15.441 -1.067 16.137 1.00 64.88 70 PRO A O 1
#

pLDDT: mean 80.18, std 7.58, range [58.81, 91.5]